Protein AF-A0A7G2IHR1-F1 (afdb_monomer)

Solvent-accessible surface area (backbone atoms only — not comparable to full-atom values): 2945 Å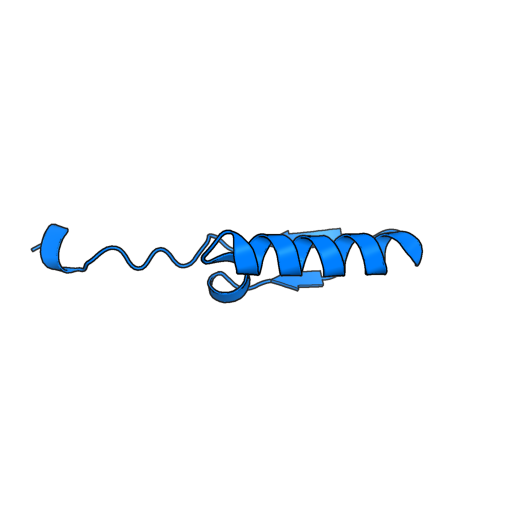² total; per-residue (Å²): 118,50,80,43,53,22,75,54,40,45,45,69,72,41,38,51,54,51,49,53,54,48,56,60,48,44,77,80,41,94,67,54,73,48,77,47,71,50,51,75,83,66,70,73,70,82,80,107

Foldseek 3Di:
DEEDEQCCPQDDVSVVVVVVVVVVVVVVHDDDYDYDHHPDPDPPVVVD

InterPro domains:
  IPR018042 Aspartate kinase, conserved site [PS00324] (1-9)
  IPR036393 Acetylglutamate kinase-like superfamily [G3DSA:3.40.1160.10] (2-38)
  IPR036393 Acetylglutamate kinase-like superfamily [SSF53633] (2-39)

Structure (mmCIF, N/CA/C/O backbone):
data_AF-A0A7G2IHR1-F1
#
_entry.id   AF-A0A7G2IHR1-F1
#
loop_
_atom_site.group_PDB
_atom_site.id
_atom_site.type_symbol
_atom_site.label_atom_id
_atom_site.label_alt_id
_atom_site.label_comp_id
_atom_site.label_asym_id
_atom_site.label_entity_id
_atom_site.label_seq_id
_atom_site.pdbx_PDB_ins_code
_atom_site.Cartn_x
_atom_site.Cartn_y
_atom_site.Cartn_z
_atom_site.occupancy
_atom_site.B_iso_or_equiv
_atom_site.auth_seq_id
_atom_site.auth_comp_id
_atom_site.auth_asym_id
_atom_site.auth_atom_id
_atom_site.pdbx_PDB_model_num
ATOM 1 N N . MET A 1 1 ? -9.900 5.952 3.568 1.00 82.81 1 MET A N 1
ATOM 2 C CA . MET A 1 1 ? -9.495 5.191 2.363 1.00 82.81 1 MET A CA 1
ATOM 3 C C . MET A 1 1 ? -8.156 5.728 1.879 1.00 82.81 1 MET A C 1
ATOM 5 O O . MET A 1 1 ? -8.014 6.944 1.834 1.00 82.81 1 MET A O 1
ATOM 9 N N . LEU A 1 2 ? -7.195 4.861 1.543 1.00 92.31 2 LEU A N 1
ATOM 10 C CA . LEU A 1 2 ? -5.864 5.246 1.040 1.00 92.31 2 LEU A CA 1
ATOM 11 C C . LEU A 1 2 ? -5.666 4.782 -0.413 1.00 92.31 2 LEU A C 1
ATOM 13 O O . LEU A 1 2 ? -6.123 3.705 -0.797 1.00 92.31 2 LEU A O 1
ATOM 17 N N . LYS A 1 3 ? -4.969 5.580 -1.230 1.00 92.62 3 LYS A N 1
ATOM 18 C CA . LYS A 1 3 ? -4.651 5.246 -2.628 1.00 92.62 3 LYS A CA 1
ATOM 19 C C . LYS A 1 3 ? -3.162 5.424 -2.894 1.00 92.62 3 LYS A C 1
ATOM 21 O O . LYS A 1 3 ? -2.627 6.508 -2.682 1.00 92.62 3 LYS A O 1
ATOM 26 N N . PHE A 1 4 ? -2.528 4.388 -3.441 1.00 91.94 4 PHE A N 1
ATOM 27 C CA . PHE A 1 4 ? -1.118 4.417 -3.827 1.00 91.94 4 PHE A CA 1
ATOM 28 C C . PHE A 1 4 ? -0.959 4.206 -5.337 1.00 91.94 4 PHE A C 1
ATOM 30 O O . PHE A 1 4 ? -1.523 3.279 -5.932 1.00 91.94 4 PHE A O 1
ATOM 37 N N . GLY A 1 5 ? -0.196 5.100 -5.969 1.00 92.00 5 GLY A N 1
ATOM 38 C CA . GLY A 1 5 ? 0.145 5.013 -7.387 1.00 92.00 5 GLY A CA 1
ATOM 39 C C . GLY A 1 5 ? 1.216 3.957 -7.663 1.00 92.00 5 GLY A C 1
ATOM 40 O O . GLY A 1 5 ? 1.919 3.514 -6.756 1.00 92.00 5 GLY A O 1
ATOM 41 N N . GLY A 1 6 ? 1.397 3.589 -8.933 1.00 89.06 6 GLY A N 1
ATOM 42 C CA . GLY A 1 6 ? 2.347 2.537 -9.321 1.00 89.06 6 GLY A CA 1
ATOM 43 C C . GLY A 1 6 ? 3.808 2.857 -8.984 1.00 89.06 6 GLY A C 1
ATOM 44 O O . GLY A 1 6 ? 4.609 1.958 -8.741 1.00 89.06 6 GLY A O 1
ATOM 45 N N . THR A 1 7 ? 4.165 4.140 -8.902 1.00 90.19 7 THR A N 1
ATOM 46 C CA . THR A 1 7 ? 5.496 4.599 -8.473 1.00 90.19 7 THR A CA 1
ATOM 47 C C . THR A 1 7 ? 5.727 4.410 -6.975 1.00 90.19 7 THR A C 1
ATOM 49 O O . THR A 1 7 ? 6.859 4.132 -6.573 1.00 90.19 7 THR A O 1
ATOM 52 N N . SER A 1 8 ? 4.674 4.510 -6.160 1.00 88.94 8 SER A N 1
ATOM 53 C CA . SER A 1 8 ? 4.702 4.306 -4.705 1.00 88.94 8 SER A CA 1
ATOM 54 C C . SER A 1 8 ? 4.856 2.837 -4.310 1.00 88.94 8 SER A C 1
ATOM 56 O O . SER A 1 8 ? 5.181 2.563 -3.166 1.00 88.94 8 SER A O 1
ATOM 58 N N . VAL A 1 9 ? 4.669 1.904 -5.248 1.00 88.50 9 VAL A N 1
ATOM 59 C CA . VAL A 1 9 ? 4.880 0.458 -5.049 1.00 88.50 9 VAL A CA 1
ATOM 60 C C . VAL A 1 9 ? 5.890 -0.128 -6.044 1.00 88.50 9 VAL A C 1
ATOM 62 O O . VAL A 1 9 ? 5.944 -1.332 -6.253 1.00 88.50 9 VAL A O 1
ATOM 65 N N . ALA A 1 10 ? 6.711 0.718 -6.677 1.00 89.75 10 ALA A N 1
ATOM 66 C CA . ALA A 1 10 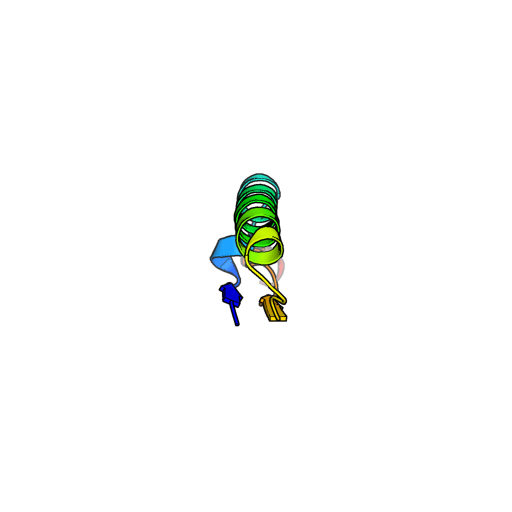? 7.592 0.312 -7.777 1.00 89.75 10 ALA A CA 1
ATOM 67 C C . ALA A 1 10 ? 8.736 -0.640 -7.377 1.00 89.75 10 ALA A C 1
ATOM 69 O O . ALA A 1 10 ? 9.325 -1.274 -8.249 1.00 89.75 10 ALA A O 1
ATOM 70 N N . ASN A 1 11 ? 9.085 -0.719 -6.091 1.00 89.00 11 ASN A N 1
ATOM 71 C CA . ASN A 1 11 ? 10.114 -1.619 -5.574 1.00 89.00 11 ASN A CA 1
ATOM 72 C C . ASN A 1 11 ? 9.812 -2.027 -4.121 1.00 89.00 11 ASN A C 1
ATOM 74 O O . ASN A 1 11 ? 8.910 -1.468 -3.492 1.00 89.00 11 ASN A O 1
ATOM 78 N N . ALA A 1 12 ? 10.567 -2.999 -3.600 1.00 90.50 12 ALA A N 1
ATOM 79 C CA . ALA A 1 12 ? 10.340 -3.579 -2.276 1.00 90.50 12 ALA A CA 1
ATOM 80 C C . ALA A 1 12 ? 10.430 -2.544 -1.142 1.00 90.50 12 ALA A C 1
ATOM 82 O O . ALA A 1 12 ? 9.554 -2.507 -0.288 1.00 90.50 12 ALA A O 1
ATOM 83 N N . GLU A 1 13 ? 11.423 -1.651 -1.162 1.00 93.81 13 GLU A N 1
ATOM 84 C CA . GLU A 1 13 ? 11.575 -0.608 -0.135 1.00 93.81 13 GLU A CA 1
ATOM 85 C C . GLU A 1 13 ? 10.367 0.334 -0.085 1.00 93.81 13 GLU A C 1
ATOM 87 O O . GLU A 1 13 ? 9.860 0.676 0.985 1.00 93.81 13 GLU A O 1
ATOM 92 N N . ARG A 1 14 ? 9.861 0.735 -1.255 1.00 93.12 14 ARG A N 1
ATOM 93 C CA . ARG A 1 14 ? 8.659 1.569 -1.349 1.00 93.12 14 ARG A CA 1
ATOM 94 C C . ARG A 1 14 ? 7.416 0.807 -0.907 1.00 93.12 14 ARG A C 1
ATOM 96 O O . ARG A 1 14 ? 6.574 1.381 -0.226 1.00 93.12 14 ARG A O 1
ATOM 103 N N . PHE A 1 15 ? 7.327 -0.479 -1.235 1.00 92.50 15 PHE A N 1
ATOM 104 C CA . PHE A 1 15 ? 6.238 -1.337 -0.781 1.00 92.50 15 PHE A CA 1
ATOM 105 C C . PHE A 1 15 ? 6.222 -1.484 0.749 1.00 92.50 15 PHE A C 1
ATOM 107 O O . PHE A 1 15 ? 5.165 -1.343 1.358 1.00 92.50 15 PHE A O 1
ATOM 114 N N . LEU A 1 16 ? 7.385 -1.665 1.382 1.00 94.50 16 LEU A N 1
ATOM 115 C CA . LEU A 1 16 ? 7.509 -1.703 2.844 1.00 94.50 16 LEU A CA 1
ATOM 116 C C . LEU A 1 16 ? 7.098 -0.373 3.488 1.00 94.50 16 LEU A C 1
ATOM 118 O O . LEU A 1 16 ? 6.398 -0.374 4.496 1.00 94.50 16 LEU A O 1
ATOM 122 N N . ARG A 1 17 ? 7.435 0.765 2.869 1.00 94.31 17 ARG A N 1
ATOM 123 C CA . ARG A 1 17 ? 6.949 2.077 3.328 1.00 94.31 17 ARG A CA 1
ATOM 124 C C . ARG A 1 17 ? 5.423 2.190 3.244 1.00 94.31 17 ARG A C 1
ATOM 126 O O . A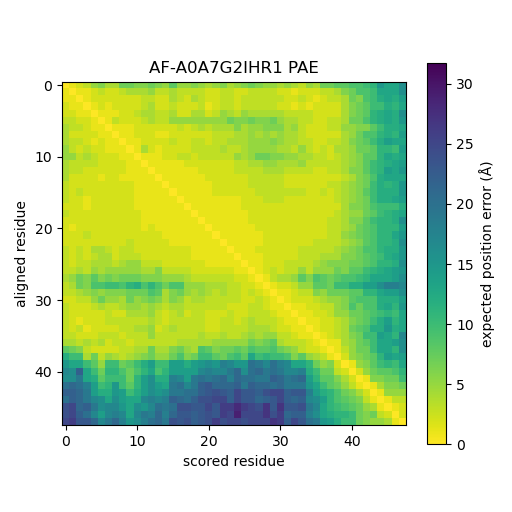RG A 1 17 ? 4.805 2.765 4.132 1.00 94.31 17 ARG A O 1
ATOM 133 N N . VAL A 1 18 ? 4.804 1.652 2.191 1.00 94.31 18 VAL A N 1
ATOM 134 C CA . VAL A 1 18 ? 3.336 1.596 2.084 1.00 94.31 18 VAL A CA 1
ATOM 135 C C . VAL A 1 18 ? 2.742 0.703 3.178 1.00 94.31 18 VAL A C 1
ATOM 137 O O . VAL A 1 18 ? 1.724 1.074 3.757 1.00 94.31 18 VAL A O 1
ATOM 140 N N . ALA A 1 19 ? 3.382 -0.423 3.505 1.00 93.69 19 ALA A N 1
ATOM 141 C CA . ALA A 1 19 ? 2.945 -1.313 4.581 1.00 93.69 19 ALA A CA 1
ATOM 142 C C . ALA A 1 19 ? 2.983 -0.637 5.965 1.00 93.69 19 ALA A C 1
ATOM 144 O O . ALA A 1 19 ? 2.003 -0.729 6.699 1.00 93.69 19 ALA A O 1
ATOM 145 N N . ASP A 1 20 ? 4.047 0.106 6.279 1.00 95.88 20 ASP A N 1
ATOM 146 C CA . ASP A 1 20 ? 4.163 0.877 7.529 1.00 95.88 20 ASP A CA 1
ATOM 147 C C . ASP A 1 20 ? 3.047 1.932 7.664 1.00 95.88 20 ASP A C 1
ATOM 149 O O . ASP A 1 20 ? 2.356 2.018 8.684 1.00 95.88 20 ASP A O 1
ATOM 153 N N . ILE A 1 21 ? 2.768 2.668 6.580 1.00 94.25 21 ILE A N 1
ATOM 154 C CA . ILE A 1 21 ? 1.653 3.625 6.539 1.00 94.25 21 ILE A CA 1
ATOM 155 C C . ILE A 1 21 ? 0.319 2.906 6.785 1.00 94.25 21 ILE A C 1
ATOM 157 O O . ILE A 1 21 ? -0.530 3.417 7.519 1.00 94.25 21 ILE A O 1
ATOM 161 N N . LEU A 1 22 ? 0.114 1.733 6.182 1.00 93.69 22 LEU A N 1
ATOM 162 C CA . LEU A 1 22 ? -1.119 0.963 6.343 1.00 93.69 22 LEU A CA 1
ATOM 163 C C . LEU A 1 22 ? -1.315 0.477 7.771 1.00 93.69 22 LEU A C 1
ATOM 165 O O . LEU A 1 22 ? -2.397 0.676 8.318 1.00 93.69 22 LEU A O 1
ATOM 169 N N . GLU A 1 23 ? -0.284 -0.103 8.378 1.00 94.62 23 GLU A N 1
ATOM 170 C CA . GLU A 1 23 ? -0.319 -0.546 9.772 1.00 94.62 23 GLU A CA 1
ATOM 171 C C . GLU A 1 23 ? -0.625 0.630 10.705 1.00 94.62 23 GLU A C 1
ATOM 173 O O . GLU A 1 23 ? -1.498 0.547 11.573 1.00 94.62 23 GLU A O 1
ATOM 178 N N . SER A 1 24 ? 0.026 1.772 10.478 1.00 94.31 24 SER A N 1
ATOM 179 C CA . SER A 1 24 ? -0.197 2.965 11.286 1.00 94.31 24 SER A CA 1
ATOM 180 C C . SER A 1 24 ? -1.642 3.470 11.219 1.00 94.31 24 SER A C 1
ATOM 182 O O . SER A 1 24 ? -2.225 3.790 12.255 1.00 94.31 24 SER A O 1
ATOM 184 N N . ASN A 1 25 ? -2.251 3.474 10.030 1.00 91.75 25 ASN A N 1
ATOM 185 C CA . ASN A 1 25 ? -3.644 3.892 9.859 1.00 91.75 25 ASN A CA 1
ATOM 186 C C . ASN A 1 25 ? -4.63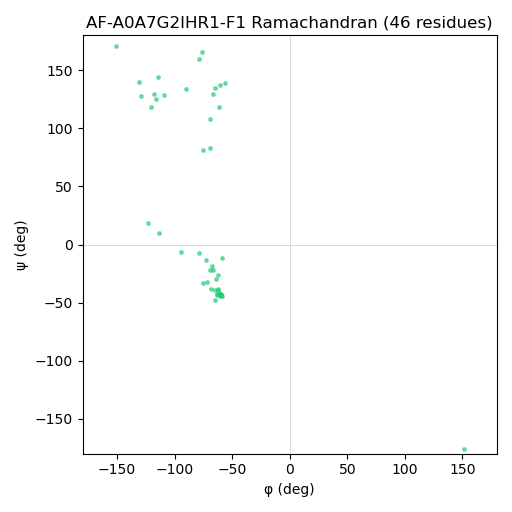9 2.820 10.343 1.00 91.75 25 ASN A C 1
ATOM 188 O O . ASN A 1 25 ? -5.684 3.170 10.883 1.00 91.75 25 ASN A O 1
ATOM 192 N N . ALA A 1 26 ? -4.317 1.530 10.206 1.00 91.75 26 ALA A N 1
ATOM 193 C CA . ALA A 1 26 ? -5.165 0.429 10.670 1.00 91.75 26 ALA A CA 1
ATOM 194 C C . ALA A 1 26 ? -5.329 0.419 12.200 1.00 91.75 26 ALA A C 1
ATOM 196 O O . ALA A 1 26 ? -6.378 0.033 12.714 1.00 91.75 26 ALA A O 1
ATOM 197 N N . ARG A 1 27 ? -4.325 0.909 12.941 1.00 93.06 27 ARG A N 1
ATOM 198 C CA . ARG A 1 27 ? -4.421 1.118 14.398 1.00 93.06 27 ARG A CA 1
ATOM 199 C C . ARG A 1 27 ? -5.420 2.210 14.7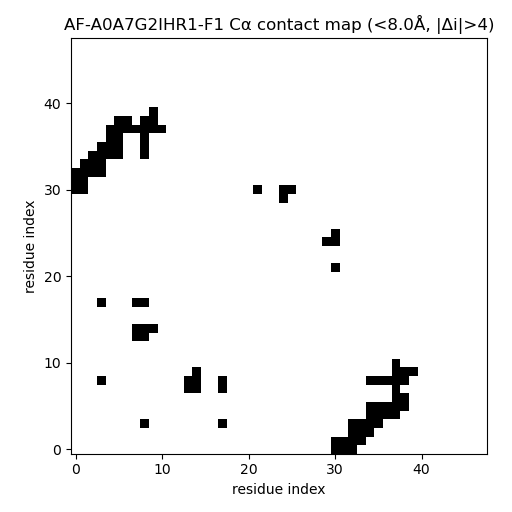92 1.00 93.06 27 ARG A C 1
ATOM 201 O O . ARG A 1 27 ? -5.883 2.215 15.926 1.00 93.06 27 ARG A O 1
ATOM 208 N N . GLN A 1 28 ? -5.744 3.127 13.882 1.00 90.56 28 GLN A N 1
ATOM 209 C CA . GLN A 1 28 ? -6.684 4.228 14.123 1.00 90.56 28 GLN A CA 1
ATOM 210 C C . GLN A 1 28 ? -8.116 3.891 13.670 1.00 90.56 28 GLN A C 1
ATOM 212 O O . GLN A 1 28 ? -9.036 4.665 13.923 1.00 90.56 28 GLN A O 1
ATOM 217 N N . GLY A 1 29 ? -8.322 2.744 13.014 1.00 90.06 29 GLY A N 1
ATOM 218 C CA . GLY A 1 29 ? -9.627 2.285 12.543 1.00 90.06 29 GLY A CA 1
ATOM 219 C C . GLY A 1 29 ? -9.526 1.406 11.296 1.00 90.06 29 GLY A C 1
ATOM 220 O O . GLY A 1 29 ? -8.442 1.090 10.815 1.00 90.06 29 GLY A O 1
ATOM 221 N N . GLN A 1 30 ? -10.670 1.007 10.735 1.00 88.88 30 GLN A N 1
ATOM 222 C CA . GLN A 1 30 ? -10.679 0.250 9.482 1.00 88.88 30 GLN A CA 1
ATOM 223 C C . GLN A 1 30 ? -10.177 1.098 8.309 1.00 88.88 30 GLN A C 1
ATOM 225 O O . GLN A 1 30 ? -10.672 2.195 8.042 1.00 88.88 30 GLN A O 1
ATOM 230 N N . VAL A 1 31 ? -9.230 0.541 7.553 1.00 89.62 31 VAL A N 1
ATOM 231 C CA . VAL A 1 31 ? -8.638 1.188 6.380 1.00 89.62 31 VAL A CA 1
ATOM 232 C C . VAL A 1 31 ? -8.866 0.325 5.149 1.00 89.62 31 VAL A C 1
ATOM 234 O O . VAL A 1 31 ? -8.359 -0.786 5.047 1.00 89.62 31 VAL A O 1
ATOM 237 N N . ALA A 1 32 ? -9.592 0.873 4.178 1.00 90.50 32 ALA A N 1
ATOM 238 C CA . ALA A 1 32 ? -9.625 0.347 2.820 1.00 90.50 32 ALA A CA 1
ATOM 239 C C . ALA A 1 32 ? -8.527 1.006 1.975 1.00 90.50 32 ALA A C 1
ATOM 241 O O . ALA A 1 32 ? -8.398 2.240 1.981 1.00 90.50 32 ALA A O 1
ATOM 242 N N . THR A 1 33 ? -7.782 0.196 1.220 1.00 89.00 33 THR A N 1
ATOM 243 C CA . THR A 1 33 ? -6.654 0.659 0.401 1.00 89.00 33 THR A CA 1
ATOM 244 C C . THR A 1 33 ? -6.727 0.132 -1.019 1.00 89.00 33 THR A C 1
ATOM 246 O O . THR A 1 33 ? -7.046 -1.031 -1.246 1.00 89.00 33 THR A O 1
ATOM 249 N N . VAL A 1 34 ? -6.379 0.992 -1.977 1.00 93.88 34 VAL A N 1
ATOM 250 C CA . VAL A 1 34 ? -6.257 0.647 -3.396 1.00 93.88 34 VAL A CA 1
ATOM 251 C C . VAL A 1 34 ? -4.809 0.829 -3.843 1.00 93.88 34 VAL A C 1
ATOM 253 O O . VAL A 1 34 ? -4.233 1.913 -3.698 1.00 93.88 34 VAL A O 1
ATOM 256 N N . LEU A 1 35 ? -4.233 -0.233 -4.409 1.00 90.50 35 LEU A N 1
ATOM 257 C CA . LEU A 1 35 ? -2.880 -0.256 -4.961 1.00 90.50 35 LEU A CA 1
ATOM 258 C C . LEU A 1 35 ? -2.944 -0.340 -6.485 1.00 90.50 35 LEU A C 1
ATOM 260 O O . LEU A 1 35 ? -3.617 -1.207 -7.039 1.00 90.50 35 LEU A O 1
ATOM 264 N N . SER A 1 36 ? -2.226 0.553 -7.163 1.00 92.88 36 SER A N 1
ATOM 265 C CA . SER A 1 36 ? -2.011 0.424 -8.609 1.00 92.88 36 SER A CA 1
ATOM 266 C C . SER A 1 36 ? -0.914 -0.604 -8.894 1.00 92.88 36 SER A C 1
ATOM 268 O O . SER A 1 36 ? -0.064 -0.857 -8.040 1.00 92.88 36 SER A O 1
ATOM 270 N N . ALA A 1 37 ? -0.882 -1.147 -10.113 1.00 88.06 37 ALA A N 1
ATOM 271 C CA . ALA A 1 37 ? 0.210 -2.016 -10.541 1.00 88.06 37 AL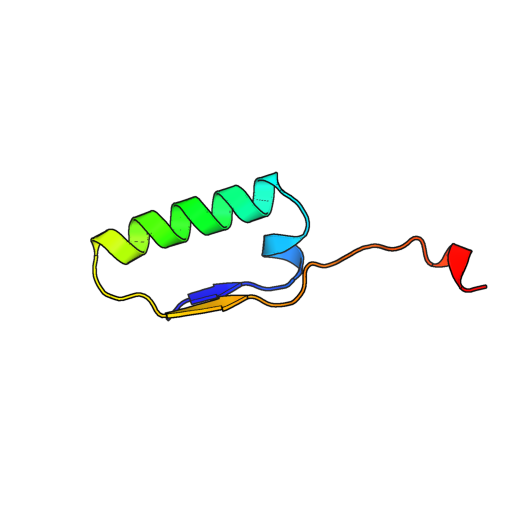A A CA 1
ATOM 272 C C . ALA A 1 37 ? 1.571 -1.300 -10.394 1.00 88.06 37 ALA A C 1
ATOM 274 O O . ALA A 1 37 ? 1.670 -0.107 -10.710 1.00 88.06 37 ALA A O 1
ATOM 275 N N . PRO A 1 38 ? 2.620 -1.998 -9.925 1.00 82.00 38 PRO A N 1
ATOM 276 C CA . PRO A 1 38 ? 3.939 -1.409 -9.763 1.00 82.00 38 PRO A CA 1
ATOM 277 C C . PRO A 1 38 ? 4.473 -0.911 -11.098 1.00 82.00 38 PRO A C 1
ATOM 279 O O . PRO A 1 38 ? 4.374 -1.590 -12.121 1.00 82.00 38 PRO A O 1
ATOM 282 N N . ALA A 1 39 ? 5.067 0.281 -11.080 1.00 82.06 39 ALA A N 1
ATOM 283 C CA . ALA A 1 39 ? 5.714 0.856 -12.247 1.00 82.06 39 ALA A CA 1
ATOM 284 C C . ALA A 1 39 ? 6.983 0.050 -12.579 1.00 82.06 39 ALA A C 1
ATOM 286 O O . ALA A 1 39 ? 8.091 0.417 -12.185 1.00 82.06 39 ALA A O 1
ATOM 287 N N . LYS A 1 40 ? 6.827 -1.066 -13.301 1.00 70.19 40 LYS A N 1
ATOM 288 C CA . LYS A 1 40 ? 7.942 -1.786 -13.920 1.00 70.19 40 LYS A CA 1
ATOM 289 C C . LYS A 1 40 ? 8.482 -0.924 -15.055 1.00 70.19 40 LYS A C 1
ATOM 291 O O . LYS A 1 40 ? 7.865 -0.816 -16.111 1.00 70.19 40 LYS A O 1
ATOM 296 N N . LYS A 1 41 ? 9.665 -0.342 -14.858 1.00 64.56 41 LYS A N 1
ATOM 297 C CA . LYS A 1 41 ? 10.483 0.127 -15.977 1.00 64.56 41 LYS A CA 1
ATOM 298 C C . LYS A 1 41 ? 11.109 -1.10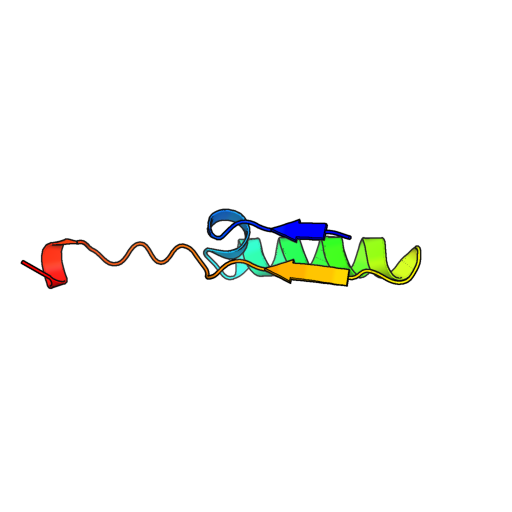0 -16.638 1.00 64.56 41 LYS A C 1
ATOM 300 O O . LYS A 1 41 ? 12.234 -1.471 -16.323 1.00 64.56 41 LYS A O 1
ATOM 305 N N . LEU A 1 42 ? 10.351 -1.779 -17.495 1.00 64.19 42 LEU A N 1
ATOM 306 C CA . LEU A 1 42 ? 10.957 -2.699 -18.454 1.00 64.19 42 LEU A CA 1
ATOM 307 C C . LEU A 1 42 ? 11.817 -1.860 -19.407 1.00 64.19 42 LEU A C 1
ATOM 309 O O . LEU A 1 42 ? 11.354 -0.802 -19.843 1.00 64.19 42 LEU A O 1
ATOM 313 N N . PRO A 1 43 ?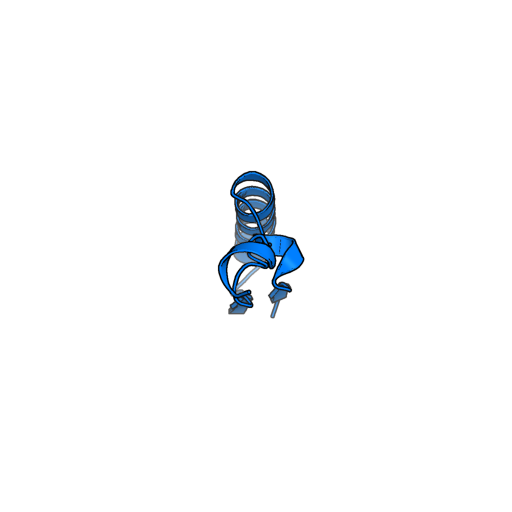 13.056 -2.272 -19.721 1.00 62.50 43 PRO A N 1
ATOM 314 C CA . PRO A 1 43 ? 13.830 -1.575 -20.730 1.00 62.50 43 PRO A CA 1
ATOM 315 C C . PRO A 1 43 ? 13.060 -1.677 -22.050 1.00 62.50 43 PRO A C 1
ATOM 317 O O . PRO A 1 43 ? 12.833 -2.775 -22.554 1.00 62.50 43 PRO A O 1
ATOM 320 N N . THR A 1 44 ? 12.650 -0.539 -22.609 1.00 62.81 44 THR A N 1
ATOM 321 C CA . THR A 1 44 ? 11.885 -0.452 -23.867 1.00 62.81 44 THR A CA 1
ATOM 322 C C . THR A 1 44 ? 12.625 -1.087 -25.059 1.00 62.81 44 THR A C 1
ATOM 324 O O . THR A 1 44 ? 12.025 -1.323 -26.098 1.00 62.81 44 THR A O 1
ATOM 327 N N . ILE A 1 45 ? 13.916 -1.412 -24.900 1.00 71.62 45 ILE A N 1
ATOM 328 C CA . ILE A 1 45 ? 14.758 -2.088 -25.896 1.00 71.62 45 ILE A CA 1
ATOM 329 C C . ILE A 1 45 ? 14.364 -3.557 -26.141 1.00 71.62 45 ILE A C 1
ATOM 331 O O . ILE A 1 45 ? 14.678 -4.082 -27.195 1.00 71.62 45 ILE A O 1
ATOM 335 N N . TRP A 1 46 ? 13.666 -4.222 -25.212 1.00 57.44 46 TRP A N 1
ATOM 336 C CA . TRP A 1 46 ? 13.267 -5.632 -25.383 1.00 57.44 46 TRP A CA 1
ATOM 337 C C . TRP A 1 46 ? 12.041 -5.827 -26.289 1.00 57.44 46 TRP A C 1
ATOM 339 O O . TRP A 1 46 ? 11.688 -6.960 -26.595 1.00 57.44 46 TRP A O 1
ATOM 349 N N . TRP A 1 47 ? 11.387 -4.736 -26.698 1.00 56.22 47 TRP A N 1
ATOM 350 C CA . TRP A 1 47 ? 10.186 -4.744 -27.543 1.00 56.22 47 TRP A CA 1
ATOM 351 C C . TRP A 1 47 ? 10.421 -4.132 -28.930 1.00 56.22 47 TRP A C 1
ATOM 353 O O . TRP A 1 47 ? 9.454 -3.862 -29.642 1.00 56.22 47 TRP A O 1
ATOM 363 N N . ARG A 1 48 ? 11.681 -3.868 -29.293 1.00 51.47 48 ARG A N 1
ATOM 364 C CA . ARG A 1 48 ? 12.066 -3.301 -30.586 1.00 51.47 48 ARG A CA 1
ATOM 365 C C . ARG A 1 48 ? 12.900 -4.285 -31.388 1.00 51.47 48 ARG A C 1
ATOM 367 O O . ARG A 1 48 ? 13.694 -5.013 -30.759 1.00 51.47 48 ARG A O 1
#

Mean predicted aligned error: 6.28 Å

Organism: Citrobacter freundii (NCBI:txid546)

pLDDT: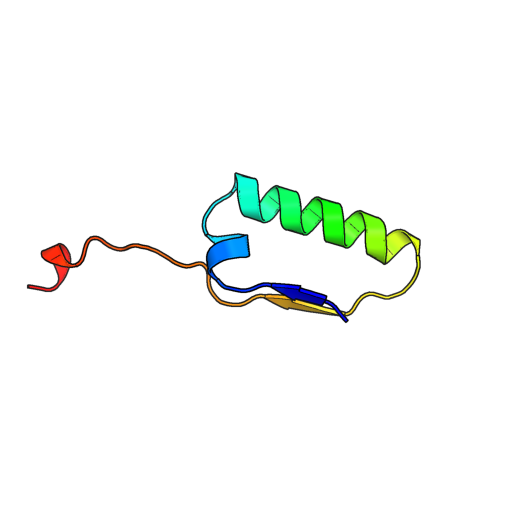 mean 85.67, std 11.89, range [51.47, 95.88]

Radius of gyration: 13.84 Å; Cα contacts (8 Å, |Δi|>4): 48; chains: 1; bounding box: 25×11×45 Å

Nearest PDB structures (foldseek):
  3a7a-assembly1_A  TM=4.341E-01  e=6.944E+00  Escherichia coli K-12

Secondary structure (DSSP, 8-state):
-EEE-TTTTSSHHHHHHHHHHHHHHHTTS---EEEPPP-----GGGG-

Sequence (48 aa):
MLKFGGTSVANAERFLRVADILESNARQGQVATVLSAPAKKLPTIWWR